Protein AF-A0A430BWR0-F1 (afdb_monomer)

Foldseek 3Di:
DFDKFWKAFDPPAFQFDPPDPVSHTADNQTDTDTPDPVVVVCCVVNRMDGDDPVSSVVVCVVVVVVVVPPPDD

Structure (mmCIF, N/CA/C/O backbone):
data_AF-A0A430BWR0-F1
#
_entry.id   AF-A0A430BWR0-F1
#
loop_
_atom_site.group_PDB
_atom_site.id
_atom_site.type_symbol
_atom_site.label_atom_id
_atom_site.label_alt_id
_atom_site.label_comp_id
_atom_site.label_asym_id
_atom_site.label_entity_id
_atom_site.label_seq_id
_atom_site.pdbx_PDB_ins_code
_atom_site.Cartn_x
_atom_site.Cartn_y
_atom_site.Cartn_z
_atom_site.occupancy
_atom_site.B_iso_or_equiv
_atom_site.auth_seq_id
_atom_site.auth_comp_id
_atom_site.auth_asym_id
_atom_site.auth_atom_id
_atom_site.pdbx_PDB_model_num
ATOM 1 N N . MET A 1 1 ? 6.074 -18.362 -7.933 1.00 58.44 1 MET A N 1
ATOM 2 C CA . MET A 1 1 ? 4.830 -17.616 -8.224 1.00 58.44 1 MET A CA 1
ATOM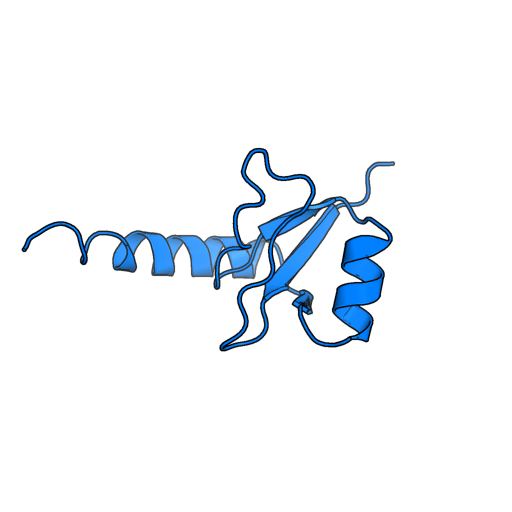 3 C C . MET A 1 1 ? 5.046 -16.190 -7.759 1.00 58.44 1 MET A C 1
ATOM 5 O O . MET A 1 1 ? 5.640 -16.013 -6.707 1.00 58.44 1 MET A O 1
ATOM 9 N N . ILE A 1 2 ? 4.689 -15.193 -8.569 1.00 74.81 2 ILE A N 1
ATOM 10 C CA . ILE A 1 2 ? 4.827 -13.784 -8.188 1.00 74.81 2 ILE A CA 1
ATOM 11 C C . ILE A 1 2 ? 3.524 -13.377 -7.500 1.00 74.81 2 ILE A C 1
ATOM 13 O O . ILE A 1 2 ? 2.521 -13.159 -8.178 1.00 74.81 2 ILE A O 1
ATOM 17 N N . ASP A 1 3 ? 3.534 -13.313 -6.171 1.00 86.69 3 ASP A N 1
ATOM 18 C CA . ASP A 1 3 ? 2.380 -12.860 -5.398 1.00 86.69 3 ASP A CA 1
ATOM 19 C C . ASP A 1 3 ? 2.209 -11.347 -5.556 1.00 86.69 3 ASP A C 1
ATOM 21 O O . ASP A 1 3 ? 3.140 -10.566 -5.335 1.00 86.69 3 ASP A O 1
ATOM 25 N N . ARG A 1 4 ? 1.007 -10.926 -5.950 1.00 88.88 4 ARG A N 1
ATOM 26 C CA . ARG A 1 4 ? 0.623 -9.514 -6.030 1.00 88.88 4 ARG A CA 1
ATOM 27 C C . ARG A 1 4 ? -0.282 -9.186 -4.859 1.00 88.88 4 ARG A C 1
ATOM 29 O O . ARG A 1 4 ? -1.191 -9.945 -4.541 1.00 88.88 4 ARG A O 1
ATOM 36 N N . LEU A 1 5 ? -0.026 -8.045 -4.244 1.00 90.75 5 LEU A N 1
ATOM 37 C CA . LEU A 1 5 ? -0.810 -7.511 -3.151 1.00 90.75 5 LEU A CA 1
ATOM 38 C C . LEU A 1 5 ? -1.392 -6.166 -3.579 1.00 90.75 5 LEU A C 1
ATOM 40 O O . LEU A 1 5 ? -0.697 -5.314 -4.129 1.00 90.75 5 LEU A O 1
ATOM 44 N N . PHE A 1 6 ? -2.674 -5.968 -3.312 1.00 92.19 6 PHE A N 1
ATOM 45 C CA . PHE A 1 6 ? -3.352 -4.708 -3.567 1.00 92.19 6 PHE A CA 1
ATOM 46 C C . PHE A 1 6 ? -3.424 -3.932 -2.258 1.00 92.19 6 PHE A C 1
ATOM 48 O O . PHE A 1 6 ? -4.046 -4.380 -1.297 1.00 92.19 6 PHE A O 1
ATOM 55 N N . ILE A 1 7 ? -2.773 -2.772 -2.215 1.00 91.75 7 ILE A N 1
ATOM 56 C CA . ILE A 1 7 ? -2.720 -1.929 -1.017 1.00 91.75 7 ILE A CA 1
ATOM 57 C C . ILE A 1 7 ? -3.071 -0.491 -1.348 1.00 91.75 7 ILE A C 1
ATOM 59 O O . ILE A 1 7 ? -2.870 -0.026 -2.471 1.00 91.75 7 ILE A O 1
ATOM 63 N N . LYS A 1 8 ? -3.549 0.235 -0.347 1.00 90.81 8 LYS A N 1
ATOM 64 C CA . LYS A 1 8 ? -3.710 1.687 -0.396 1.00 90.81 8 LYS A CA 1
ATOM 65 C C . LYS A 1 8 ? -3.050 2.338 0.815 1.00 90.81 8 LYS A C 1
ATOM 67 O O . LYS A 1 8 ? -3.009 1.713 1.874 1.00 90.81 8 LYS A O 1
ATOM 72 N N . PRO A 1 9 ? -2.534 3.567 0.691 1.00 91.31 9 PRO A N 1
ATOM 73 C CA . PRO A 1 9 ? -2.027 4.290 1.843 1.00 91.31 9 PRO A CA 1
ATOM 74 C C . PRO A 1 9 ? -3.175 4.623 2.800 1.00 91.31 9 PRO A C 1
ATOM 76 O O . PRO A 1 9 ? -4.326 4.815 2.386 1.00 91.31 9 PRO A O 1
ATOM 79 N N . ALA A 1 10 ? -2.861 4.675 4.090 1.00 88.56 10 ALA A N 1
ATOM 80 C CA . ALA A 1 10 ? -3.792 5.180 5.085 1.00 88.56 10 ALA A CA 1
ATOM 81 C C . ALA A 1 10 ? -4.148 6.660 4.804 1.00 88.56 10 ALA A C 1
ATOM 83 O O . ALA A 1 10 ? -3.348 7.407 4.233 1.00 88.56 10 ALA A O 1
ATOM 84 N N . PRO A 1 11 ? -5.370 7.100 5.156 1.00 82.50 11 PRO A N 1
ATOM 85 C CA . PRO A 1 11 ? -5.819 8.461 4.882 1.00 82.50 11 PRO A CA 1
ATOM 86 C C . PRO A 1 11 ? -4.909 9.484 5.572 1.00 82.50 11 PRO A C 1
ATOM 88 O O . PRO A 1 11 ? -4.656 9.391 6.768 1.00 82.50 11 PRO A O 1
ATOM 91 N N . GLY A 1 12 ? -4.425 10.466 4.808 1.00 81.44 12 GLY A N 1
ATOM 92 C CA . GLY A 1 12 ? -3.490 11.483 5.303 1.00 81.44 12 GLY A CA 1
ATOM 93 C C . GLY A 1 12 ? -2.019 11.054 5.302 1.00 81.44 12 GLY A C 1
ATOM 94 O O . GLY A 1 12 ? -1.160 11.876 5.611 1.00 81.44 12 GLY A O 1
ATOM 95 N N . LEU A 1 13 ? -1.708 9.815 4.906 1.00 81.38 13 LEU A N 1
ATOM 96 C CA . LEU A 1 13 ? -0.340 9.331 4.738 1.00 81.38 13 LEU A CA 1
ATOM 97 C C . LEU A 1 13 ? 0.010 9.180 3.253 1.00 81.38 13 LEU A C 1
ATOM 99 O O . LEU A 1 13 ? -0.793 8.741 2.435 1.00 81.38 13 LEU A O 1
ATOM 103 N N . SER A 1 14 ? 1.240 9.554 2.901 1.00 82.56 14 SER A N 1
ATOM 104 C CA . SER A 1 14 ? 1.810 9.366 1.562 1.00 82.56 14 SER A CA 1
ATOM 105 C C . SER A 1 14 ? 2.955 8.365 1.640 1.00 82.56 14 SER A C 1
ATOM 107 O O . SER A 1 14 ? 4.077 8.704 2.019 1.00 82.56 14 SER A O 1
ATOM 109 N N . VAL A 1 15 ? 2.667 7.110 1.300 1.00 85.31 15 VAL A N 1
ATOM 110 C CA . VAL A 1 15 ? 3.649 6.021 1.351 1.00 85.31 15 VAL A CA 1
ATOM 111 C C . VAL A 1 15 ? 4.359 5.908 0.010 1.00 85.31 15 VAL A C 1
ATOM 113 O O . VAL A 1 15 ? 3.718 5.668 -1.007 1.00 85.31 15 VAL A O 1
ATOM 116 N N . ARG A 1 16 ? 5.683 6.074 -0.002 1.00 86.44 16 ARG A N 1
ATOM 117 C CA . ARG A 1 16 ? 6.507 5.947 -1.213 1.00 86.44 16 ARG A CA 1
ATOM 118 C C . ARG A 1 16 ? 6.781 4.489 -1.552 1.00 86.44 16 ARG A C 1
ATOM 120 O O . ARG A 1 16 ? 7.124 3.705 -0.668 1.00 86.44 16 ARG A O 1
ATOM 127 N N . ASP A 1 17 ? 6.652 4.163 -2.831 1.00 85.00 17 ASP A N 1
ATOM 128 C CA . ASP A 1 17 ? 6.983 2.855 -3.387 1.00 85.00 17 ASP A CA 1
ATOM 129 C C . ASP A 1 17 ? 8.496 2.796 -3.677 1.00 85.00 17 ASP A C 1
ATOM 131 O O . ASP A 1 17 ? 8.970 3.573 -4.507 1.00 85.00 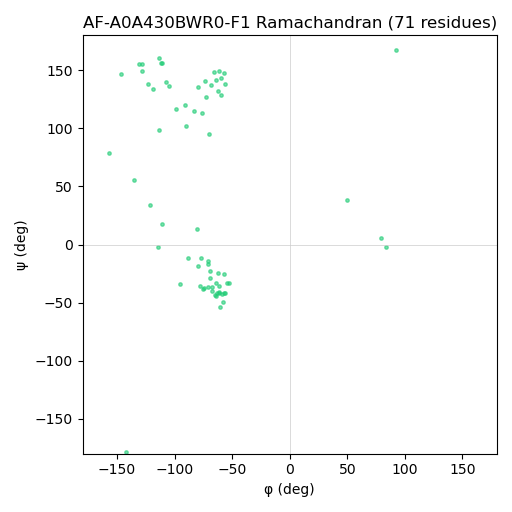17 ASP A O 1
ATOM 135 N N . PRO A 1 18 ? 9.282 1.945 -2.991 1.00 83.56 18 PRO A N 1
ATOM 136 C CA . PRO A 1 18 ? 10.726 1.866 -3.206 1.00 83.56 18 PRO A CA 1
ATOM 137 C C . PRO A 1 18 ? 11.099 1.264 -4.566 1.00 83.56 18 PRO A C 1
ATOM 139 O O . PRO A 1 18 ? 12.199 1.529 -5.044 1.00 83.56 18 PRO A O 1
ATOM 142 N N . ASP A 1 19 ? 10.204 0.481 -5.172 1.00 82.56 19 ASP A N 1
ATOM 143 C CA . ASP A 1 19 ? 10.420 -0.175 -6.463 1.00 82.56 19 ASP A CA 1
ATOM 144 C C . ASP A 1 19 ? 9.993 0.720 -7.643 1.00 82.56 19 ASP A C 1
ATOM 146 O O . ASP A 1 19 ? 10.298 0.430 -8.800 1.00 82.56 19 ASP A O 1
ATOM 150 N N . ALA A 1 20 ? 9.289 1.827 -7.373 1.00 79.88 20 ALA A N 1
ATOM 151 C CA . ALA A 1 20 ? 8.937 2.802 -8.397 1.00 79.88 20 ALA A CA 1
ATOM 152 C C . ALA A 1 20 ? 10.172 3.628 -8.817 1.00 79.88 20 ALA A C 1
ATOM 154 O O . ALA A 1 20 ? 10.936 4.051 -7.946 1.00 79.88 20 ALA A O 1
ATOM 155 N N . PRO A 1 21 ? 10.334 3.934 -10.122 1.00 70.81 21 PRO A N 1
ATOM 156 C CA . PRO A 1 21 ? 11.534 4.584 -10.663 1.00 70.81 21 PRO A CA 1
ATOM 157 C C . PRO A 1 21 ? 11.896 5.908 -9.966 1.00 70.81 21 PRO A C 1
ATOM 159 O O . PRO A 1 21 ? 13.074 6.166 -9.747 1.00 70.81 21 PRO A O 1
ATOM 162 N N . ASP A 1 22 ? 10.902 6.678 -9.508 1.00 77.38 22 ASP A N 1
ATOM 163 C CA . ASP A 1 22 ? 11.104 7.969 -8.825 1.00 77.38 22 ASP A CA 1
ATOM 164 C C . ASP A 1 22 ? 10.753 7.945 -7.329 1.00 77.38 22 ASP A C 1
ATOM 166 O O . ASP A 1 22 ? 10.493 8.984 -6.716 1.00 77.38 22 ASP A O 1
ATOM 170 N N . ARG A 1 23 ? 10.671 6.755 -6.716 1.00 76.25 23 ARG A N 1
ATOM 171 C CA . ARG A 1 23 ? 10.080 6.580 -5.374 1.00 76.25 23 ARG A CA 1
ATOM 172 C C . ARG A 1 23 ? 8.705 7.243 -5.263 1.00 76.25 23 ARG A C 1
ATOM 174 O O . ARG A 1 23 ? 8.380 7.874 -4.249 1.00 76.25 23 ARG A O 1
ATOM 181 N N . ALA A 1 24 ? 7.934 7.141 -6.344 1.00 81.25 24 ALA A N 1
ATOM 182 C CA . ALA A 1 24 ? 6.633 7.770 -6.454 1.00 81.25 24 ALA A CA 1
ATOM 183 C C . ALA A 1 24 ? 5.731 7.314 -5.289 1.00 81.25 24 ALA A C 1
ATOM 185 O O . ALA A 1 24 ? 5.755 6.134 -4.912 1.00 81.25 24 ALA A O 1
ATOM 186 N N . PRO A 1 25 ? 4.958 8.229 -4.679 1.00 84.44 25 PRO A N 1
ATOM 187 C CA . PRO A 1 25 ? 3.976 7.853 -3.675 1.00 84.44 25 PRO A CA 1
ATOM 188 C C . PRO A 1 25 ? 2.945 6.898 -4.278 1.00 84.44 25 PRO A C 1
ATOM 190 O O . PRO A 1 25 ? 2.544 7.040 -5.434 1.00 84.44 25 PRO A O 1
ATOM 193 N N . ILE A 1 26 ? 2.495 5.925 -3.484 1.00 85.44 26 ILE A N 1
ATOM 194 C CA . ILE A 1 26 ? 1.323 5.139 -3.844 1.00 85.44 26 ILE A CA 1
ATOM 195 C C . ILE A 1 26 ? 0.137 6.102 -3.926 1.00 85.44 26 ILE A C 1
ATOM 197 O O . ILE A 1 26 ? -0.07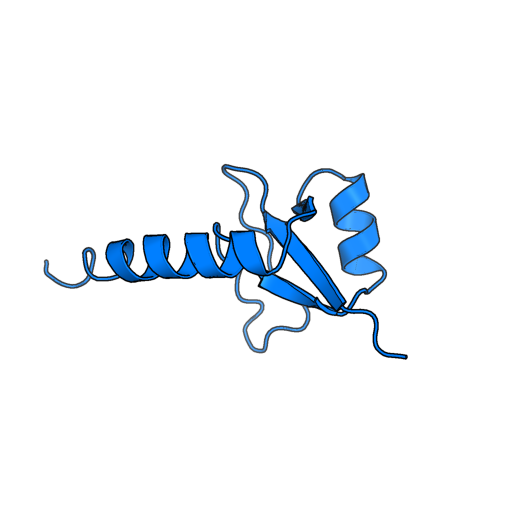5 6.888 -2.997 1.00 85.44 26 ILE A O 1
ATOM 201 N N . PRO A 1 27 ? -0.656 6.034 -5.004 1.00 83.94 27 PRO A N 1
ATOM 202 C CA . PRO A 1 27 ? -1.847 6.850 -5.116 1.00 83.94 27 PRO A CA 1
ATOM 203 C C . PRO A 1 27 ? -2.807 6.617 -3.948 1.00 83.94 27 PRO A C 1
ATOM 205 O O . PRO A 1 27 ? -2.960 5.493 -3.471 1.00 83.94 27 PRO A O 1
ATOM 208 N N . ALA A 1 28 ? -3.539 7.651 -3.533 1.00 82.94 28 ALA A N 1
ATOM 209 C CA . ALA A 1 28 ? -4.513 7.539 -2.441 1.00 82.94 28 ALA A CA 1
ATOM 210 C C . ALA A 1 28 ? -5.596 6.464 -2.690 1.00 82.94 28 ALA A C 1
ATOM 212 O O . ALA A 1 28 ? -6.162 5.906 -1.753 1.00 82.94 28 ALA A O 1
ATOM 213 N N . HIS A 1 29 ? -5.869 6.151 -3.959 1.00 82.75 29 HIS A N 1
ATOM 214 C CA . HIS A 1 29 ? -6.796 5.100 -4.377 1.00 82.75 29 HIS A CA 1
ATOM 215 C C . HIS A 1 29 ? -6.236 3.671 -4.255 1.00 82.75 29 HIS A C 1
ATOM 217 O O . HIS A 1 29 ? -6.995 2.706 -4.341 1.00 82.75 29 HIS A O 1
ATOM 223 N N . GLY A 1 30 ? -4.933 3.533 -4.016 1.00 86.62 30 GLY A N 1
ATOM 224 C CA . GLY A 1 30 ? -4.217 2.267 -3.933 1.00 86.62 30 GLY A CA 1
ATOM 225 C C . GLY A 1 30 ? -3.607 1.802 -5.249 1.00 86.62 30 GLY A C 1
ATOM 226 O O . GLY A 1 30 ? -3.875 2.342 -6.317 1.00 86.62 30 GLY A O 1
ATOM 227 N N . LYS A 1 31 ? -2.734 0.800 -5.154 1.00 87.75 31 LYS A N 1
ATOM 228 C CA . LYS A 1 31 ? -1.968 0.230 -6.265 1.00 87.75 31 LYS A CA 1
ATOM 229 C C . LYS A 1 31 ? -1.755 -1.265 -6.032 1.00 87.75 31 LYS A C 1
ATOM 231 O O . LYS A 1 31 ? -1.601 -1.716 -4.897 1.00 87.75 31 LYS A O 1
ATOM 236 N N . GLY A 1 32 ? -1.733 -2.029 -7.121 1.00 89.88 32 GLY A N 1
ATOM 237 C CA . GLY A 1 32 ? -1.234 -3.401 -7.110 1.00 89.88 32 GLY A CA 1
ATOM 238 C C . GLY A 1 32 ? 0.290 -3.395 -7.078 1.00 89.88 32 GLY A C 1
ATOM 239 O O . GLY A 1 32 ? 0.925 -2.960 -8.039 1.00 89.88 32 GLY A O 1
ATOM 240 N N . VAL A 1 33 ? 0.868 -3.861 -5.979 1.00 88.56 33 VAL A N 1
ATOM 241 C CA . VAL A 1 33 ? 2.315 -3.988 -5.786 1.00 88.56 33 VAL A CA 1
ATOM 242 C C . VAL A 1 33 ? 2.707 -5.455 -5.676 1.00 88.56 33 VAL A C 1
ATOM 244 O O . VAL A 1 33 ? 1.885 -6.334 -5.414 1.00 88.56 33 VAL A O 1
ATOM 247 N N . LEU A 1 34 ? 3.984 -5.743 -5.891 1.00 89.94 34 LEU A N 1
ATOM 248 C CA . LEU A 1 34 ? 4.526 -7.068 -5.619 1.00 89.94 34 LEU A CA 1
ATOM 249 C C . LEU A 1 34 ? 4.535 -7.304 -4.111 1.00 89.94 34 LEU A C 1
ATOM 251 O O . LEU A 1 34 ? 4.907 -6.415 -3.346 1.00 89.94 34 LE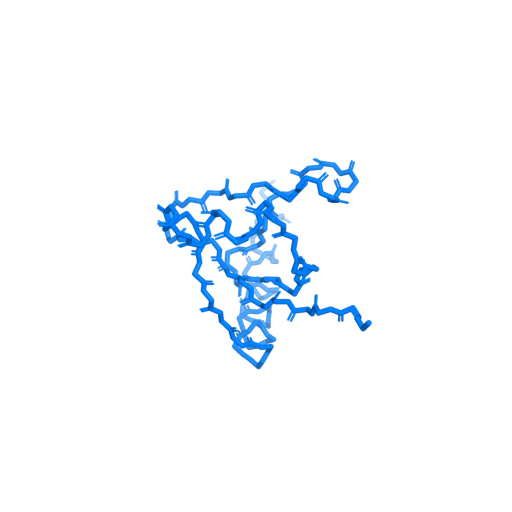U A O 1
ATOM 255 N N . ARG A 1 35 ? 4.147 -8.500 -3.668 1.00 89.25 35 ARG A N 1
ATOM 256 C CA . ARG A 1 35 ? 4.207 -8.859 -2.253 1.00 89.25 35 ARG A CA 1
ATOM 257 C C . ARG A 1 35 ? 5.672 -9.006 -1.836 1.00 89.25 35 ARG A C 1
ATOM 259 O O . ARG A 1 35 ? 6.283 -10.055 -2.004 1.00 89.25 35 ARG A O 1
ATOM 266 N N . SER A 1 36 ? 6.223 -7.929 -1.292 1.00 90.06 36 SER A N 1
ATOM 267 C CA . SER A 1 36 ? 7.584 -7.849 -0.760 1.00 90.06 36 SER A CA 1
ATOM 268 C C . SER A 1 36 ? 7.547 -7.694 0.759 1.00 90.06 36 SER A C 1
ATOM 270 O O . SER A 1 36 ? 6.573 -7.183 1.318 1.00 90.06 36 SER A O 1
ATOM 272 N N . THR A 1 37 ? 8.629 -8.078 1.438 1.00 89.50 37 THR A N 1
ATOM 273 C CA . T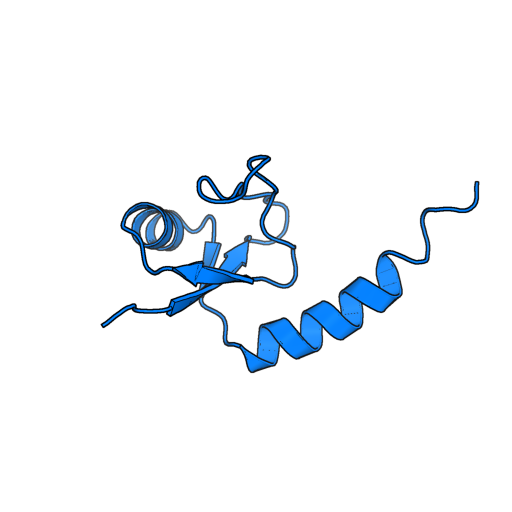HR A 1 37 ? 8.804 -7.887 2.887 1.00 89.50 37 THR A CA 1
ATOM 274 C C . THR A 1 37 ? 8.569 -6.434 3.304 1.00 89.50 37 THR A C 1
ATOM 276 O O . THR A 1 37 ? 8.037 -6.186 4.382 1.00 89.50 37 THR A O 1
ATOM 279 N N . PHE A 1 38 ? 8.905 -5.467 2.442 1.00 89.69 38 PHE A N 1
ATOM 280 C CA . PHE A 1 38 ? 8.625 -4.049 2.680 1.00 89.69 38 PHE A CA 1
ATOM 281 C C . PHE A 1 38 ? 7.126 -3.778 2.884 1.00 89.69 38 PHE A C 1
ATOM 283 O O . PHE A 1 38 ? 6.741 -3.164 3.877 1.00 89.69 38 PHE A O 1
ATOM 290 N N . TRP A 1 39 ? 6.276 -4.287 1.988 1.00 90.50 39 TRP A N 1
ATOM 291 C CA . TRP A 1 39 ? 4.827 -4.079 2.044 1.00 90.50 39 TRP A CA 1
ATOM 292 C C . TRP A 1 39 ? 4.165 -4.845 3.180 1.00 90.50 39 TRP A C 1
ATOM 294 O O . TRP A 1 39 ? 3.276 -4.310 3.835 1.00 90.50 39 TRP A O 1
ATOM 304 N N . VAL A 1 40 ? 4.639 -6.058 3.468 1.00 90.81 40 VAL A N 1
ATOM 305 C CA . VAL A 1 40 ? 4.154 -6.844 4.611 1.00 90.81 40 VAL A CA 1
ATOM 306 C C . VAL A 1 40 ? 4.430 -6.119 5.932 1.00 90.81 40 VAL A C 1
ATOM 308 O O . VAL A 1 40 ? 3.553 -6.060 6.788 1.00 90.81 40 VAL A O 1
ATOM 311 N N . ARG A 1 41 ? 5.616 -5.512 6.090 1.00 92.25 41 ARG A N 1
ATOM 312 C CA . ARG A 1 41 ? 5.929 -4.688 7.271 1.00 92.25 41 ARG A CA 1
ATOM 313 C C . ARG A 1 41 ? 5.025 -3.464 7.345 1.00 92.25 41 ARG A C 1
ATOM 315 O O . ARG A 1 41 ? 4.451 -3.195 8.387 1.00 92.25 41 ARG A O 1
ATOM 322 N N . ARG A 1 42 ? 4.817 -2.793 6.213 1.00 90.94 42 ARG A N 1
ATOM 323 C CA . ARG A 1 42 ? 3.988 -1.589 6.139 1.00 90.94 42 ARG A CA 1
ATOM 324 C C . ARG A 1 42 ? 2.516 -1.822 6.466 1.00 90.94 42 ARG A C 1
ATOM 326 O O . ARG A 1 42 ? 1.866 -0.942 7.022 1.00 90.94 42 ARG A O 1
ATOM 333 N N . LEU A 1 43 ? 2.008 -3.002 6.125 1.00 90.94 43 LEU A N 1
ATOM 334 C CA . LEU A 1 43 ? 0.690 -3.458 6.548 1.00 90.94 43 LEU A CA 1
ATOM 335 C C . LEU A 1 43 ? 0.612 -3.646 8.064 1.00 90.94 43 LEU A C 1
ATOM 337 O O . LEU A 1 43 ? -0.370 -3.238 8.674 1.00 90.94 43 LEU A O 1
ATOM 341 N N . ALA A 1 44 ? 1.641 -4.242 8.670 1.00 91.75 44 ALA A N 1
ATOM 342 C CA . ALA A 1 44 ? 1.700 -4.430 10.117 1.00 91.75 44 ALA A CA 1
ATOM 343 C C . ALA A 1 44 ? 1.830 -3.095 10.873 1.00 91.75 44 ALA A C 1
ATOM 345 O O . ALA A 1 44 ? 1.213 -2.933 11.922 1.00 91.75 44 ALA A O 1
ATOM 346 N N . ASP A 1 45 ? 2.572 -2.135 10.315 1.00 91.75 45 ASP A N 1
ATOM 347 C CA . ASP A 1 45 ? 2.724 -0.786 10.873 1.00 91.75 45 ASP A CA 1
ATOM 348 C C . ASP A 1 45 ? 1.434 0.057 10.746 1.00 91.75 45 ASP A C 1
ATOM 350 O O . ASP A 1 45 ? 1.282 1.066 11.429 1.00 91.75 45 ASP A O 1
ATOM 354 N N . GLY A 1 46 ? 0.487 -0.344 9.885 1.00 90.44 46 GLY A N 1
ATOM 355 C CA . GLY A 1 46 ? -0.767 0.382 9.634 1.00 90.44 46 GLY A CA 1
ATOM 356 C C . GLY A 1 46 ? -0.632 1.583 8.689 1.00 90.44 46 GLY A C 1
ATOM 357 O O . GL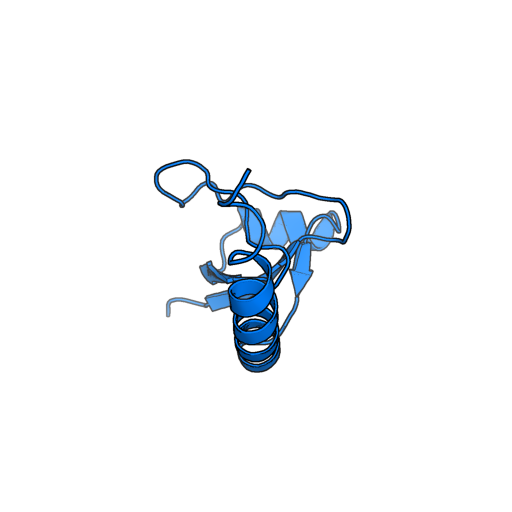Y A 1 46 ? -1.598 2.306 8.447 1.00 90.44 46 GLY A O 1
ATOM 358 N N . ASP A 1 47 ? 0.551 1.777 8.113 1.00 87.88 47 ASP A N 1
ATOM 359 C CA . ASP A 1 47 ? 0.844 2.824 7.130 1.00 87.88 47 ASP A CA 1
ATOM 360 C C . ASP A 1 47 ? 0.136 2.577 5.782 1.00 87.88 47 ASP A C 1
ATOM 362 O O . ASP A 1 47 ? -0.193 3.513 5.043 1.00 87.88 47 ASP A O 1
ATOM 366 N N . VAL A 1 48 ? -0.106 1.306 5.450 1.00 91.12 48 VAL A N 1
ATOM 367 C CA . VAL A 1 48 ? -0.909 0.882 4.296 1.00 91.12 48 VAL A CA 1
ATOM 368 C C . VAL A 1 48 ? -1.982 -0.104 4.735 1.00 91.12 48 VAL A C 1
ATOM 370 O O . VAL A 1 48 ? -1.845 -0.793 5.741 1.00 91.12 48 VAL A O 1
ATOM 373 N N . VAL A 1 49 ? -3.053 -0.178 3.954 1.00 90.69 49 VAL A N 1
ATOM 374 C CA . VAL A 1 49 ? -4.212 -1.035 4.201 1.00 90.69 49 VAL A CA 1
ATOM 375 C C . VAL A 1 49 ? -4.423 -1.942 2.998 1.00 90.69 49 VAL A C 1
ATOM 377 O O . VAL A 1 49 ? -4.325 -1.479 1.856 1.00 90.69 49 VAL A O 1
ATOM 380 N N . GLU A 1 50 ? -4.736 -3.216 3.237 1.00 91.56 50 GLU A N 1
ATOM 381 C CA . GLU A 1 50 ? -5.106 -4.135 2.159 1.00 91.56 50 GLU A CA 1
ATOM 382 C C . GLU A 1 50 ? -6.400 -3.672 1.484 1.00 91.56 50 GLU A C 1
ATOM 384 O O . GLU A 1 50 ? -7.329 -3.153 2.110 1.00 91.56 50 GLU A O 1
ATOM 389 N N . THR A 1 51 ? -6.443 -3.831 0.170 1.00 90.56 51 THR A N 1
ATOM 390 C CA . THR A 1 51 ? -7.601 -3.517 -0.659 1.00 90.56 51 THR A CA 1
ATOM 391 C C . THR A 1 51 ? -7.730 -4.566 -1.759 1.00 90.56 51 THR A C 1
ATOM 393 O O . THR A 1 51 ? -6.953 -5.514 -1.831 1.00 90.56 51 THR A O 1
ATOM 396 N N . THR A 1 52 ? -8.725 -4.419 -2.623 1.00 90.75 52 THR A N 1
ATOM 397 C CA . THR A 1 52 ? -8.923 -5.287 -3.785 1.00 90.75 52 THR A CA 1
ATOM 398 C C . THR A 1 52 ? -8.648 -4.531 -5.077 1.00 90.75 52 THR A C 1
ATOM 400 O O . THR A 1 52 ? -8.764 -3.305 -5.144 1.00 90.75 52 THR A O 1
ATOM 403 N N . GLU A 1 53 ? -8.319 -5.269 -6.135 1.00 88.81 53 GLU A N 1
ATOM 404 C CA . GLU A 1 53 ? -8.128 -4.711 -7.476 1.00 88.81 53 GLU A CA 1
ATOM 405 C C . GLU A 1 53 ? -9.359 -3.934 -7.961 1.00 88.81 53 GLU A C 1
ATOM 407 O O . GLU A 1 53 ? -9.236 -2.830 -8.484 1.00 88.81 53 GLU A O 1
ATOM 412 N N . AL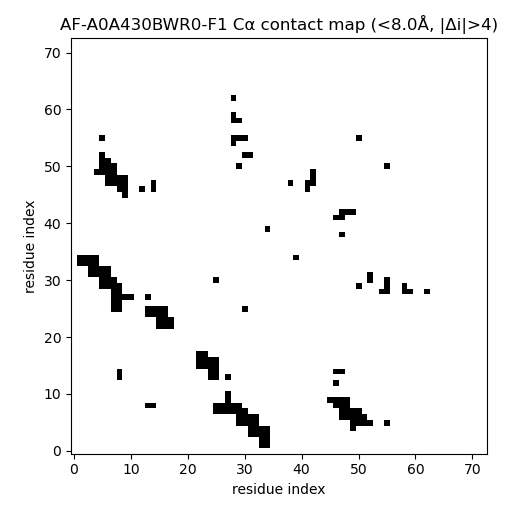A A 1 54 ? -10.558 -4.471 -7.711 1.00 88.06 54 ALA A N 1
ATOM 413 C CA . ALA A 1 54 ? -11.815 -3.817 -8.062 1.00 88.06 54 ALA A CA 1
ATOM 414 C C . ALA A 1 54 ? -11.988 -2.469 -7.342 1.00 88.06 54 ALA A C 1
ATOM 416 O O . ALA A 1 54 ? -12.418 -1.487 -7.951 1.00 88.06 54 ALA A O 1
ATOM 417 N N . ALA A 1 55 ? -11.621 -2.402 -6.058 1.00 86.75 55 ALA A N 1
ATOM 418 C CA . ALA A 1 55 ? -11.677 -1.165 -5.286 1.00 86.75 55 ALA A CA 1
ATOM 419 C C . ALA A 1 55 ? -10.664 -0.132 -5.794 1.00 86.75 55 ALA A C 1
ATOM 421 O O . ALA A 1 55 ? -11.009 1.046 -5.903 1.00 86.75 55 ALA A O 1
ATOM 422 N N . ILE A 1 56 ? -9.455 -0.572 -6.164 1.00 87.38 56 ILE A N 1
ATOM 423 C CA . ILE A 1 56 ? -8.455 0.289 -6.802 1.00 87.38 56 ILE A CA 1
ATOM 424 C C . ILE A 1 56 ? -9.009 0.823 -8.118 1.00 87.38 56 ILE A C 1
ATOM 426 O O . ILE A 1 56 ? -9.092 2.031 -8.261 1.00 87.38 56 ILE A O 1
ATOM 430 N N . ALA A 1 57 ? -9.483 -0.030 -9.030 1.00 85.62 57 ALA A N 1
ATOM 431 C CA . ALA A 1 57 ? -9.995 0.399 -10.334 1.00 85.62 57 ALA A CA 1
ATOM 432 C C . ALA A 1 57 ? -11.146 1.419 -10.218 1.00 85.62 57 ALA A C 1
ATOM 434 O O . ALA A 1 57 ? -11.174 2.427 -10.934 1.00 85.62 57 ALA A O 1
ATOM 435 N N . ALA A 1 58 ? -12.075 1.199 -9.283 1.00 84.50 58 ALA A N 1
ATOM 436 C CA . ALA A 1 58 ? -13.154 2.143 -9.000 1.00 84.50 58 ALA A CA 1
ATOM 437 C C . ALA A 1 58 ? -12.622 3.487 -8.473 1.00 84.50 58 ALA A C 1
ATOM 439 O O . ALA A 1 58 ? -13.090 4.554 -8.884 1.00 84.50 58 ALA A O 1
ATOM 440 N N . ALA A 1 59 ? -11.629 3.446 -7.586 1.00 81.50 59 ALA A N 1
ATOM 441 C CA . ALA A 1 59 ? -11.031 4.634 -7.004 1.00 81.50 59 ALA A CA 1
ATOM 442 C C . ALA A 1 59 ? -10.114 5.371 -8.001 1.00 81.50 59 ALA A C 1
ATOM 444 O O . ALA A 1 59 ? -10.207 6.590 -8.080 1.00 81.50 59 ALA A O 1
ATOM 445 N N . THR A 1 60 ? -9.357 4.680 -8.859 1.00 81.19 60 THR A N 1
ATOM 446 C CA . THR A 1 60 ? -8.586 5.271 -9.966 1.00 81.19 60 THR A CA 1
ATOM 447 C C . THR A 1 60 ? -9.504 6.020 -10.928 1.00 81.19 60 THR A C 1
ATOM 449 O O . THR A 1 60 ? -9.199 7.148 -11.303 1.00 81.19 60 THR A O 1
ATOM 452 N N . LYS A 1 61 ? -10.680 5.466 -11.267 1.00 76.25 61 LYS A N 1
ATOM 453 C CA . LYS A 1 61 ? -11.683 6.167 -12.092 1.00 76.25 61 LYS A CA 1
ATOM 454 C C . LYS A 1 61 ? -12.188 7.451 -11.421 1.00 76.25 61 LYS A C 1
ATOM 456 O O . LYS A 1 61 ? -12.444 8.441 -12.103 1.00 76.25 61 LYS A O 1
ATOM 461 N N . LYS A 1 62 ? -12.310 7.446 -10.090 1.00 70.69 62 LYS A N 1
ATOM 462 C CA . LYS A 1 62 ? -12.719 8.612 -9.295 1.00 70.69 62 LYS A CA 1
ATOM 463 C C . LYS A 1 62 ? -11.598 9.652 -9.161 1.00 70.69 62 LYS A C 1
ATOM 465 O O . LYS A 1 62 ? -11.889 10.842 -9.224 1.00 70.69 62 LYS A O 1
ATOM 470 N N . THR A 1 63 ? -10.338 9.235 -9.012 1.00 64.56 63 THR A N 1
ATOM 471 C CA . THR A 1 63 ? -9.181 10.142 -8.888 1.00 64.56 63 THR A CA 1
ATOM 472 C C . THR A 1 63 ? -8.745 10.716 -10.237 1.00 64.56 63 THR A C 1
ATOM 474 O O . THR A 1 63 ? -8.461 11.903 -10.307 1.00 64.56 63 THR A O 1
ATOM 477 N N . ALA A 1 64 ? -8.823 9.953 -11.333 1.00 59.91 64 ALA A N 1
ATOM 478 C CA . ALA A 1 64 ? -8.575 10.463 -12.687 1.00 59.91 64 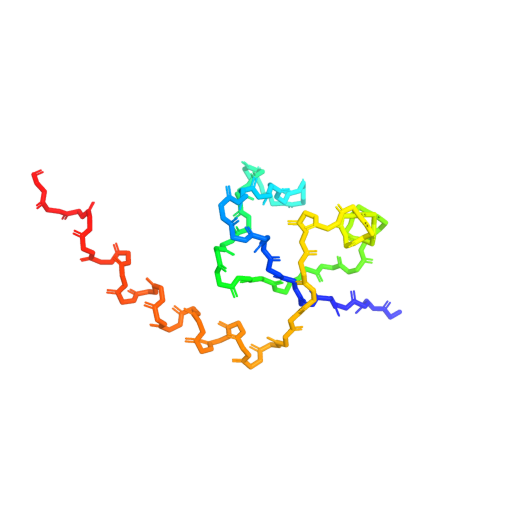ALA A CA 1
ATOM 479 C C . ALA A 1 64 ? -9.569 11.568 -13.104 1.00 59.91 64 ALA A C 1
ATOM 481 O O . ALA A 1 64 ? -9.256 12.411 -13.943 1.00 59.91 64 ALA A O 1
ATOM 482 N N . ALA A 1 65 ? -10.764 11.591 -12.504 1.00 57.03 65 ALA A N 1
ATOM 483 C CA . ALA A 1 65 ? -11.712 12.693 -12.647 1.00 57.03 65 ALA A CA 1
ATOM 484 C C . ALA A 1 65 ? -11.374 13.909 -11.755 1.00 57.03 65 ALA A C 1
ATOM 486 O O . ALA A 1 65 ? -11.855 15.005 -12.027 1.00 57.03 65 ALA A O 1
ATOM 487 N N . ALA A 1 66 ? -10.555 13.732 -10.712 1.00 52.09 66 ALA A N 1
ATOM 488 C CA . ALA A 1 66 ? -10.149 14.778 -9.772 1.00 52.09 66 ALA A CA 1
ATOM 489 C C . ALA A 1 66 ? -8.801 15.435 -10.140 1.00 52.09 66 ALA A C 1
ATOM 491 O O . ALA A 1 66 ? -8.665 16.641 -9.967 1.00 52.09 66 ALA A O 1
ATOM 492 N N . GLU A 1 67 ? -7.845 14.693 -10.712 1.00 51.41 67 GLU A N 1
ATOM 493 C CA . GLU A 1 67 ? -6.548 15.232 -11.174 1.00 51.41 67 GLU A CA 1
ATOM 494 C C . GLU A 1 67 ? -6.657 16.121 -12.426 1.00 51.41 67 GLU A C 1
ATOM 496 O O . GLU A 1 67 ? -5.759 16.902 -12.702 1.00 51.41 67 GLU A O 1
ATOM 501 N N . LYS A 1 68 ? -7.787 16.109 -13.147 1.00 41.53 68 LYS A N 1
ATOM 502 C CA . LYS A 1 68 ? -8.057 17.074 -14.233 1.00 41.53 68 LYS A CA 1
ATOM 503 C C . LYS A 1 68 ? -8.560 18.448 -13.756 1.00 41.53 68 LYS A C 1
ATOM 505 O O . LYS A 1 68 ? -9.076 19.207 -14.574 1.00 41.53 68 LYS A O 1
ATOM 510 N N . LYS A 1 69 ? -8.472 18.773 -12.460 1.00 35.56 69 LYS A N 1
ATOM 511 C CA . LYS A 1 69 ? -8.977 20.049 -11.913 1.00 35.56 69 LYS A CA 1
ATOM 512 C C . LYS A 1 69 ? -7.897 20.998 -11.365 1.00 35.56 69 LYS A C 1
ATOM 514 O O . LYS A 1 69 ? -8.254 22.109 -10.998 1.00 35.56 69 LYS A O 1
ATOM 519 N N . ASP A 1 70 ? -6.618 20.620 -11.362 1.00 38.22 70 ASP A N 1
ATOM 520 C CA . ASP A 1 70 ? -5.521 21.460 -10.833 1.00 38.22 70 ASP A CA 1
ATOM 521 C C . ASP A 1 70 ? -4.442 21.777 -11.889 1.00 38.22 70 ASP A C 1
ATOM 523 O O . ASP A 1 70 ? -3.263 21.865 -11.594 1.00 38.22 70 ASP A O 1
ATOM 527 N N . GLU A 1 71 ? -4.834 21.931 -13.156 1.00 43.38 71 GLU A N 1
ATOM 528 C CA . GLU A 1 71 ? -3.958 22.500 -14.195 1.00 43.38 71 GLU A CA 1
ATOM 529 C C . GLU A 1 71 ? -4.749 23.508 -15.037 1.00 43.38 71 GLU A C 1
ATOM 531 O O . GLU A 1 71 ? -4.916 23.375 -16.245 1.00 43.38 71 GLU A O 1
ATOM 536 N N . ASN A 1 72 ? -5.343 24.489 -14.355 1.00 40.50 72 ASN A N 1
ATOM 537 C CA . ASN A 1 72 ? -5.747 25.759 -14.954 1.00 40.50 72 ASN A CA 1
ATOM 538 C C . ASN A 1 72 ? -5.847 26.825 -13.852 1.00 40.50 72 ASN A C 1
ATOM 540 O O . ASN A 1 72 ? -6.947 27.152 -13.392 1.00 40.50 72 ASN A O 1
ATOM 544 N N . GLN A 1 73 ? -4.700 27.356 -13.438 1.00 41.00 73 GLN A N 1
ATOM 545 C CA . GLN A 1 73 ? -4.602 28.703 -12.877 1.00 41.00 73 GLN A CA 1
ATOM 546 C C . GLN A 1 73 ? -3.493 29.469 -13.582 1.00 41.00 73 GLN A C 1
ATOM 548 O O . GLN A 1 73 ? -2.418 28.871 -13.795 1.00 41.00 73 GLN A O 1
#

Solvent-accessible surface area (backbone atoms only — not comparable to full-atom values): 4350 Å² total; per-residue (Å²): 133,88,57,73,38,33,33,20,32,32,90,97,50,78,45,59,34,85,87,39,98,78,45,44,56,48,46,79,47,28,48,80,40,72,68,40,73,68,55,58,50,33,44,73,74,54,54,28,40,85,53,48,68,68,56,22,56,57,33,46,60,56,44,64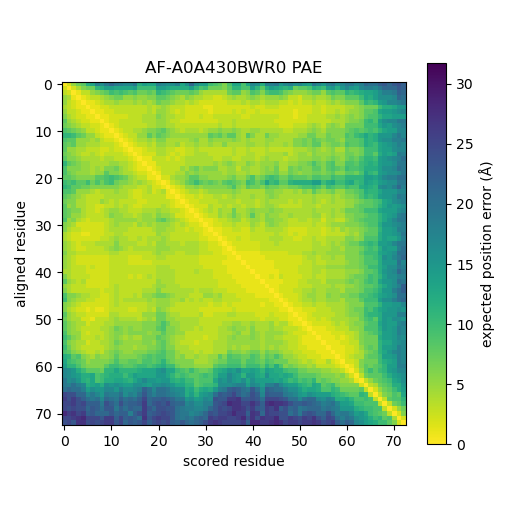,67,52,68,74,70,81,84,82,130

Radius of gyration: 12.99 Å; Cα contacts (8 Å, |Δi|>4): 95; chains: 1; bounding box: 25×46×26 Å

Organism: Sphingobium yanoikuyae (NCBI:txid13690)

InterPro domains:
  IPR024400 Protein of unknown function DUF2635 [PF10948] (7-53)

pLDDT: mean 79.99, std 15.19, range [35.56, 92.25]

Secondary structure (DSSP, 8-state):
---EEEEEEPTT---B-TTSTT-PBPPTT-EEEE--HHHHHHHHHTSEEE--HHHHHHHHHHHHTTGGGSS--

Nearest PDB structures (foldseek):
  7odt-assembly1_H  TM=5.050E-01  e=8.516E-01  Homo sapiens
  7o9m-assembly1_H  TM=5.483E-01  e=5.415E+00  Homo sapiens
  6i9r-assembly1_H  TM=5.129E-01  e=3.410E+00  Homo sapiens
  8oir-assembly1_BO  TM=4.834E-01  e=6.602E+00  Homo sapiens

Sequence (73 aa):
MIDRLFIKPAPGLSVRDPDAPDRAPIPAHGKGVLRSTFWVRRLADGDVVETTEAAIAAATKKTAAAEKKDENQ

Mean predicted aligned error: 7.36 Å